Protein AF-A0A9E0ZIE5-F1 (afdb_monomer_lite)

Foldseek 3Di:
DFAQDKDWDDDPVATWMQGPVVRDIDGDDPVLSVLVVCVNVVNDDPVRRPSCVVQVVVVTSDGDPDPDDDDPCNVCVVVCVVPPPPDDDDDPDPDDPDDDD

Sequence (101 aa):
MGRTILKTIKTHRGNYVYDRNTHTVMPVDEESFGELRAYEQGKLDEEHCHALQNFRSMGILEENVVEEIRHPDTDFLEHYADCRVRQVVLQVTQQCNLRCA

pLDDT: mean 87.62, std 6.31, range [51.16, 95.56]

Secondary structure (DSSP, 8-state):
-PPP-EEEEEETTEEEEEETTTTEEEEE-HHHHHHHHHHHTTSS-GGG-HHHHHHHHTT-SPPP-------GGGGGHHHHHHH--------S----SS---

Radius of gyration: 23.6 Å; chains: 1; bounding box: 43×34×63 Å

Structure (mmCIF, N/CA/C/O backbone):
data_AF-A0A9E0ZIE5-F1
#
_entry.id   AF-A0A9E0ZIE5-F1
#
loop_
_atom_site.group_PDB
_atom_site.id
_atom_site.type_symbol
_atom_site.label_atom_id
_atom_site.label_alt_id
_atom_site.label_comp_id
_atom_site.label_asym_id
_atom_site.label_entity_id
_atom_site.label_seq_id
_atom_site.pdbx_PDB_ins_code
_atom_site.Cartn_x
_atom_site.Cartn_y
_atom_site.Cartn_z
_atom_site.occupancy
_atom_site.B_iso_or_equiv
_atom_site.auth_seq_id
_atom_site.auth_comp_id
_atom_site.auth_asym_id
_atom_site.auth_atom_id
_atom_site.pdbx_PDB_model_num
ATOM 1 N N . MET A 1 1 ? 3.434 16.213 -15.253 1.00 51.16 1 MET A N 1
ATOM 2 C CA . MET A 1 1 ? 3.881 14.857 -15.630 1.00 51.16 1 MET A CA 1
ATOM 3 C C . MET A 1 1 ? 3.716 13.992 -14.402 1.00 51.16 1 MET A C 1
ATOM 5 O O . MET A 1 1 ? 4.223 14.373 -13.348 1.00 51.16 1 MET A O 1
ATOM 9 N N . GLY A 1 2 ? 2.880 12.959 -14.486 1.00 62.66 2 GLY A N 1
ATOM 10 C CA . GLY A 1 2 ? 2.545 12.124 -13.338 1.00 62.66 2 GLY A CA 1
ATOM 11 C C . GLY A 1 2 ? 3.674 11.133 -13.091 1.00 62.66 2 GLY A C 1
ATOM 12 O O . GLY A 1 2 ? 4.061 10.397 -13.985 1.00 62.66 2 GLY A O 1
ATOM 13 N N . ARG A 1 3 ? 4.236 11.097 -11.881 1.00 75.56 3 ARG A N 1
ATOM 14 C CA . ARG A 1 3 ? 5.268 10.105 -11.546 1.00 75.56 3 ARG A CA 1
ATOM 15 C C . A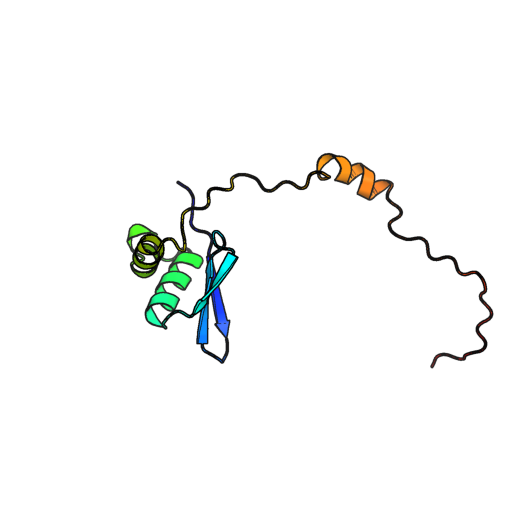RG A 1 3 ? 4.631 8.717 -11.435 1.00 75.56 3 ARG A C 1
ATOM 17 O O . ARG A 1 3 ? 3.582 8.580 -10.799 1.00 75.56 3 ARG A O 1
ATOM 24 N N . THR A 1 4 ? 5.276 7.682 -11.972 1.00 83.31 4 THR A N 1
ATOM 25 C CA . THR A 1 4 ? 4.861 6.298 -11.703 1.00 83.31 4 THR A CA 1
ATOM 26 C C . THR A 1 4 ? 5.092 5.964 -10.232 1.00 83.31 4 THR A C 1
ATOM 28 O O . THR A 1 4 ? 6.187 6.139 -9.692 1.00 83.31 4 THR A O 1
ATOM 31 N N . ILE A 1 5 ? 4.051 5.454 -9.572 1.00 86.50 5 ILE A N 1
ATOM 32 C CA . ILE A 1 5 ? 4.122 5.012 -8.178 1.00 86.50 5 ILE A CA 1
ATOM 33 C C . ILE A 1 5 ? 4.272 3.494 -8.167 1.00 86.50 5 ILE A C 1
ATOM 35 O O . ILE A 1 5 ? 3.325 2.767 -8.458 1.00 86.50 5 ILE A O 1
ATOM 39 N N . LEU A 1 6 ? 5.458 3.026 -7.786 1.00 90.75 6 LEU A N 1
ATOM 40 C CA . LEU A 1 6 ? 5.777 1.606 -7.675 1.00 90.75 6 LEU A CA 1
ATOM 41 C C . LEU A 1 6 ? 6.511 1.309 -6.369 1.00 90.75 6 LEU A C 1
ATOM 43 O O . LEU A 1 6 ? 7.165 2.186 -5.799 1.00 90.75 6 LEU A O 1
ATOM 47 N N . LYS A 1 7 ? 6.410 0.065 -5.895 1.00 93.25 7 LYS A N 1
ATOM 48 C CA . LYS A 1 7 ? 7.140 -0.416 -4.716 1.00 93.25 7 LYS A CA 1
ATOM 49 C C . LYS A 1 7 ? 7.908 -1.685 -5.055 1.00 93.25 7 LYS A C 1
ATOM 51 O O . LYS A 1 7 ? 7.302 -2.681 -5.445 1.00 93.25 7 LYS A O 1
ATOM 56 N N . THR A 1 8 ? 9.222 -1.680 -4.845 1.00 92.62 8 THR A N 1
ATOM 57 C CA . THR A 1 8 ? 10.029 -2.898 -4.969 1.00 92.62 8 THR A CA 1
ATOM 58 C C . THR A 1 8 ? 9.965 -3.721 -3.681 1.00 92.62 8 THR A C 1
ATOM 60 O O . THR A 1 8 ? 10.101 -3.202 -2.570 1.00 92.62 8 THR A O 1
ATOM 63 N N . ILE A 1 9 ? 9.721 -5.025 -3.815 1.00 94.62 9 ILE A N 1
ATOM 64 C CA . ILE A 1 9 ? 9.576 -5.964 -2.700 1.00 94.62 9 ILE A CA 1
ATOM 65 C C . ILE A 1 9 ? 10.496 -7.158 -2.949 1.00 94.62 9 ILE A C 1
ATOM 67 O O . ILE A 1 9 ? 10.358 -7.874 -3.938 1.00 94.62 9 ILE A O 1
ATOM 71 N N . LYS A 1 10 ? 11.424 -7.404 -2.021 1.00 93.94 10 LYS A N 1
ATOM 72 C CA . LYS A 1 10 ? 12.302 -8.580 -2.051 1.00 93.94 10 LYS A CA 1
ATOM 73 C C . LYS A 1 10 ? 11.869 -9.578 -0.990 1.00 93.94 10 LYS A C 1
ATOM 75 O O . LYS A 1 10 ? 11.725 -9.223 0.177 1.00 93.94 10 LYS A O 1
ATOM 80 N N . THR A 1 11 ? 11.703 -10.832 -1.389 1.00 92.38 11 THR A N 1
ATOM 81 C CA . THR A 1 11 ? 11.414 -11.944 -0.475 1.00 92.38 11 THR A C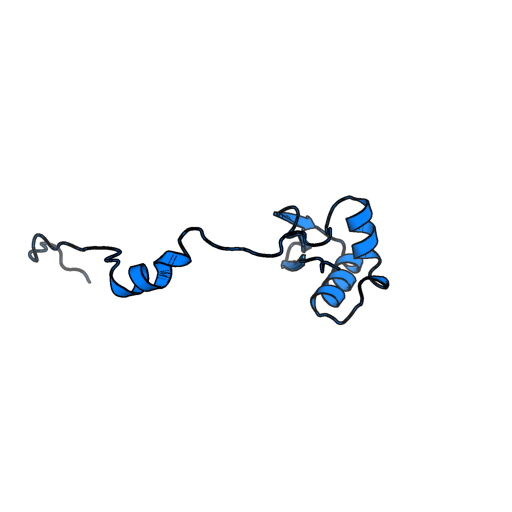A 1
ATOM 82 C C . THR A 1 11 ? 12.459 -13.043 -0.648 1.00 92.38 11 THR A C 1
ATOM 84 O O . THR A 1 11 ? 13.248 -13.018 -1.589 1.00 92.38 11 THR A O 1
ATOM 87 N N . HIS A 1 12 ? 12.444 -14.053 0.225 1.00 90.81 12 HIS A N 1
ATOM 88 C CA . HIS A 1 12 ? 13.302 -15.229 0.049 1.00 90.81 12 HIS A CA 1
ATOM 89 C C . HIS A 1 12 ? 13.007 -16.002 -1.253 1.00 90.81 12 HIS A C 1
ATOM 91 O O . HIS A 1 12 ? 13.878 -16.698 -1.759 1.00 90.81 12 HIS A O 1
ATOM 97 N N . ARG A 1 13 ? 11.791 -15.880 -1.810 1.00 87.81 13 ARG A N 1
ATOM 98 C CA . ARG A 1 13 ? 11.355 -16.619 -3.007 1.00 87.81 13 ARG A CA 1
ATOM 99 C C . ARG A 1 13 ? 11.606 -15.874 -4.319 1.00 87.81 13 ARG A C 1
ATOM 101 O O . ARG A 1 13 ? 11.389 -16.460 -5.373 1.00 87.81 13 ARG A O 1
ATOM 108 N N . GLY A 1 14 ? 12.036 -14.613 -4.266 1.00 92.25 14 GLY A N 1
ATOM 109 C CA . GLY A 1 14 ? 12.297 -13.818 -5.461 1.00 92.25 14 GLY A CA 1
ATOM 110 C C . GLY A 1 14 ? 12.053 -12.323 -5.283 1.00 92.25 14 GLY A C 1
ATOM 111 O O . GLY A 1 14 ? 11.811 -11.826 -4.174 1.00 92.25 14 GLY A O 1
ATOM 112 N N . ASN A 1 15 ? 12.119 -11.633 -6.417 1.00 95.56 15 ASN A N 1
ATOM 113 C CA . ASN A 1 15 ? 11.996 -10.191 -6.557 1.00 95.56 15 ASN A CA 1
ATOM 114 C C . ASN A 1 15 ? 10.633 -9.838 -7.161 1.00 95.56 15 ASN A C 1
ATOM 116 O O . ASN A 1 15 ? 10.198 -10.456 -8.133 1.00 95.56 15 ASN A O 1
ATOM 120 N N . TYR A 1 16 ? 9.967 -8.845 -6.580 1.00 94.31 16 TYR A N 1
ATOM 121 C CA . TYR A 1 16 ? 8.626 -8.432 -6.970 1.00 94.31 16 TYR A CA 1
ATOM 122 C C . TYR A 1 16 ? 8.521 -6.918 -7.057 1.00 94.31 16 TYR A C 1
ATOM 124 O O . TYR A 1 16 ? 9.217 -6.180 -6.353 1.00 94.31 16 TYR A O 1
ATOM 132 N N . VAL A 1 17 ? 7.594 -6.465 -7.887 1.00 93.94 17 VAL A N 1
ATOM 133 C CA . VAL A 1 17 ? 7.214 -5.062 -8.010 1.00 93.94 17 VAL A CA 1
ATOM 134 C C . VAL A 1 17 ? 5.713 -4.965 -7.814 1.00 93.94 17 VAL A C 1
ATOM 136 O O . VAL A 1 17 ? 4.948 -5.722 -8.406 1.00 93.94 17 VAL A O 1
ATOM 139 N N . TYR A 1 18 ? 5.302 -4.054 -6.942 1.00 93.19 18 TYR A N 1
ATOM 140 C CA . TYR A 1 18 ? 3.914 -3.649 -6.805 1.00 93.19 18 TYR A CA 1
ATOM 141 C C . TYR A 1 18 ? 3.673 -2.410 -7.660 1.00 93.19 18 TYR A C 1
ATOM 143 O O . TYR A 1 18 ? 4.316 -1.377 -7.449 1.00 93.19 18 TYR A O 1
ATOM 151 N N . ASP A 1 19 ? 2.740 -2.531 -8.596 1.00 89.75 19 ASP A N 1
ATOM 152 C 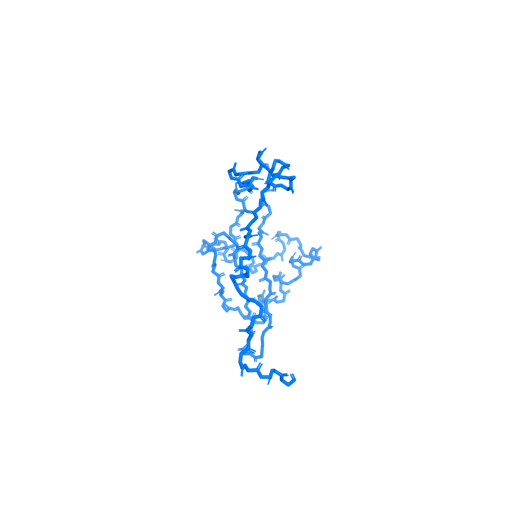CA . ASP A 1 19 ? 2.221 -1.424 -9.384 1.00 89.75 19 ASP A CA 1
ATOM 153 C C . ASP A 1 19 ? 0.975 -0.854 -8.703 1.00 89.75 19 ASP A C 1
ATOM 155 O O . ASP A 1 19 ? -0.014 -1.556 -8.472 1.00 89.75 19 ASP A O 1
ATOM 159 N N . ARG A 1 20 ? 1.011 0.443 -8.388 1.00 85.62 20 ARG A N 1
ATOM 160 C CA . ARG A 1 20 ? -0.124 1.123 -7.769 1.00 85.62 20 ARG A CA 1
ATOM 161 C C . ARG A 1 20 ? -1.281 1.312 -8.745 1.00 85.62 20 ARG A C 1
ATOM 163 O O . ARG A 1 20 ? -2.417 1.327 -8.286 1.00 85.62 20 ARG A O 1
ATOM 170 N N . ASN A 1 21 ? -1.020 1.485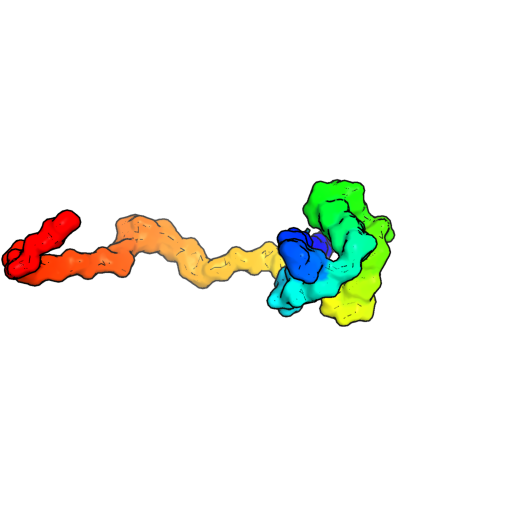 -10.041 1.00 83.94 21 ASN A N 1
ATOM 171 C CA . ASN A 1 21 ? -2.081 1.751 -11.012 1.00 83.94 21 ASN A CA 1
ATOM 172 C C . ASN A 1 21 ? -2.975 0.519 -11.211 1.00 83.94 21 ASN A C 1
ATOM 174 O O . ASN A 1 21 ? -4.197 0.602 -11.131 1.00 83.94 21 ASN A O 1
ATOM 178 N N . THR A 1 22 ? -2.355 -0.645 -11.397 1.00 84.12 22 THR A N 1
ATOM 179 C CA . THR A 1 22 ? -3.058 -1.920 -11.609 1.00 84.12 22 THR A CA 1
ATOM 180 C C . THR A 1 22 ? -3.329 -2.693 -10.315 1.00 84.12 22 THR A C 1
ATOM 182 O O . THR A 1 22 ? -3.892 -3.787 -10.364 1.00 84.12 22 THR A O 1
ATOM 185 N N . HIS A 1 23 ? -2.914 -2.166 -9.155 1.00 86.56 23 HIS A N 1
ATOM 186 C CA . HIS A 1 23 ? -2.991 -2.835 -7.848 1.00 86.56 23 HIS A CA 1
ATOM 187 C C . HIS A 1 23 ? -2.418 -4.264 -7.842 1.00 86.56 23 HIS A C 1
ATOM 189 O O . HIS A 1 23 ? -2.857 -5.125 -7.076 1.00 86.56 23 HIS A O 1
ATOM 195 N N . THR A 1 24 ? -1.426 -4.528 -8.691 1.00 87.56 24 THR A N 1
ATOM 196 C CA . THR A 1 24 ? -0.909 -5.876 -8.938 1.00 87.56 24 THR A CA 1
ATOM 197 C C . THR A 1 24 ? 0.520 -6.014 -8.426 1.00 87.56 24 THR A C 1
ATOM 199 O O . THR A 1 24 ? 1.324 -5.087 -8.511 1.00 87.56 24 THR A O 1
ATOM 202 N N . VAL A 1 25 ? 0.845 -7.192 -7.883 1.00 92.62 25 VAL A N 1
ATOM 203 C CA . VAL A 1 25 ? 2.218 -7.584 -7.543 1.00 92.62 25 VAL A CA 1
ATOM 204 C C . VAL A 1 25 ? 2.710 -8.563 -8.599 1.00 92.62 25 VAL A C 1
ATOM 206 O O . VAL A 1 25 ? 2.140 -9.643 -8.751 1.00 92.62 25 VAL A O 1
ATOM 209 N N . MET A 1 26 ? 3.778 -8.203 -9.302 1.00 91.44 26 MET A N 1
ATOM 210 C CA . MET A 1 26 ? 4.356 -9.010 -10.373 1.00 91.44 26 MET A CA 1
ATOM 211 C C . MET A 1 26 ? 5.786 -9.443 -10.036 1.00 91.44 26 MET A C 1
ATOM 213 O O . MET A 1 26 ? 6.545 -8.650 -9.468 1.00 91.44 26 MET A O 1
ATOM 217 N N . PRO A 1 27 ? 6.172 -10.693 -10.345 1.00 92.62 27 PRO A N 1
ATOM 218 C CA . PRO A 1 27 ? 7.563 -11.108 -10.264 1.00 92.62 27 PRO A CA 1
ATOM 219 C C . PRO A 1 27 ? 8.375 -10.411 -11.358 1.00 92.62 27 PRO A C 1
ATOM 221 O O . PRO A 1 27 ? 7.900 -10.245 -12.480 1.00 92.62 27 PRO A O 1
ATOM 224 N N . VAL A 1 28 ? 9.605 -10.037 -11.029 1.00 93.19 28 VAL A N 1
ATOM 225 C CA . VAL A 1 28 ? 10.558 -9.439 -11.970 1.00 93.19 28 VAL A CA 1
ATOM 226 C C . VAL A 1 28 ? 11.903 -10.145 -11.859 1.00 93.19 28 VAL A C 1
ATOM 228 O O . VAL A 1 28 ? 12.258 -10.689 -10.809 1.00 93.19 28 VAL A O 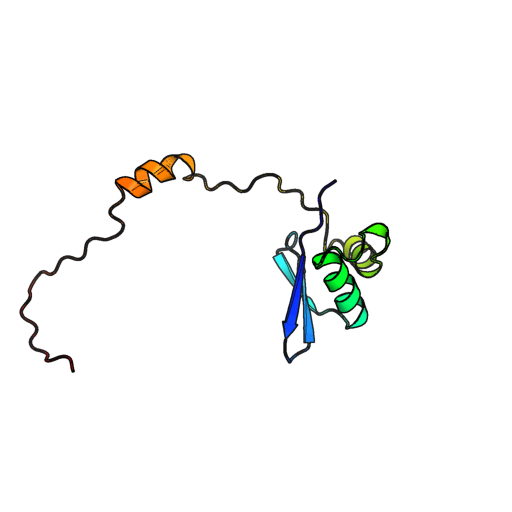1
ATOM 231 N N . ASP A 1 29 ? 12.650 -10.152 -12.953 1.00 92.62 29 ASP A N 1
ATOM 232 C CA . ASP A 1 29 ? 14.032 -10.609 -12.974 1.00 92.62 29 ASP A CA 1
ATOM 233 C C . ASP A 1 29 ? 14.942 -9.677 -12.148 1.00 92.62 29 ASP A C 1
ATOM 235 O O . ASP A 1 29 ? 14.553 -8.587 -11.719 1.00 92.62 29 ASP A O 1
ATOM 239 N N . GLU A 1 30 ? 16.156 -10.137 -11.845 1.00 91.38 30 GLU A N 1
ATOM 240 C CA . GLU A 1 30 ? 17.079 -9.410 -10.966 1.00 91.38 30 GLU A CA 1
ATOM 241 C C . GLU A 1 30 ? 17.603 -8.106 -11.583 1.00 91.38 30 GLU A C 1
ATOM 243 O O . GLU A 1 30 ? 17.805 -7.136 -10.849 1.00 91.38 30 GLU A O 1
ATOM 248 N N . GLU A 1 31 ? 17.755 -8.058 -12.907 1.00 90.75 31 GLU A N 1
ATOM 249 C CA . GLU A 1 31 ? 18.201 -6.872 -13.641 1.00 90.75 31 GLU A CA 1
ATOM 250 C C . GLU A 1 31 ? 17.118 -5.787 -13.603 1.00 90.75 31 GLU A C 1
ATOM 252 O O . GLU A 1 31 ? 17.351 -4.704 -13.055 1.00 90.75 31 GLU A O 1
ATOM 257 N N . SER A 1 32 ? 15.890 -6.122 -14.021 1.00 90.50 32 SER A N 1
ATOM 258 C CA . SER A 1 32 ? 14.737 -5.217 -13.936 1.00 90.50 32 SER A CA 1
ATOM 259 C C . SER A 1 32 ? 14.463 -4.755 -12.504 1.00 90.50 32 SER A C 1
ATOM 261 O O . SER A 1 32 ? 14.134 -3.592 -12.265 1.00 90.50 32 SER A O 1
ATOM 263 N N . PHE A 1 33 ? 14.619 -5.642 -11.513 1.00 93.38 33 PHE A N 1
ATOM 264 C CA . PHE A 1 33 ? 14.462 -5.274 -10.106 1.00 93.38 33 PHE A CA 1
ATOM 265 C C . PHE A 1 33 ? 15.501 -4.241 -9.656 1.00 93.38 33 PHE A C 1
ATOM 267 O O . PHE A 1 33 ? 15.173 -3.334 -8.888 1.00 93.38 33 PHE A O 1
ATOM 274 N N . GLY A 1 34 ? 16.749 -4.376 -10.111 1.00 91.38 34 GLY A N 1
ATOM 275 C CA . GLY A 1 34 ? 17.824 -3.432 -9.820 1.00 91.38 34 GLY A CA 1
ATOM 276 C C . GLY A 1 34 ? 17.510 -2.031 -10.339 1.00 91.38 34 GLY A C 1
ATOM 277 O O . GLY A 1 34 ? 17.584 -1.066 -9.570 1.00 91.38 34 GLY A O 1
ATOM 278 N N . GLU A 1 35 ? 17.090 -1.933 -11.602 1.00 92.31 35 GLU A N 1
ATOM 279 C CA . GLU A 1 35 ? 16.713 -0.663 -12.234 1.00 92.31 35 GLU A CA 1
ATOM 280 C C . GLU A 1 35 ? 15.508 -0.013 -11.548 1.00 92.31 35 GLU A C 1
ATOM 282 O O . GLU A 1 35 ? 15.569 1.149 -11.140 1.00 92.31 35 GLU A O 1
ATOM 287 N N . LEU A 1 36 ? 14.430 -0.775 -11.335 1.00 90.50 36 LEU A N 1
ATOM 288 C CA . LEU A 1 36 ? 13.208 -0.260 -10.710 1.00 90.50 36 LEU A CA 1
ATOM 289 C C . LEU A 1 36 ? 13.442 0.172 -9.259 1.00 90.50 36 LEU A C 1
ATOM 291 O O . LEU A 1 36 ? 12.850 1.145 -8.792 1.00 90.50 36 LEU A O 1
ATOM 295 N N . ARG A 1 37 ? 14.349 -0.498 -8.541 1.00 92.75 37 ARG A N 1
ATOM 296 C CA . ARG A 1 37 ? 14.745 -0.102 -7.185 1.00 92.75 37 ARG A CA 1
ATOM 297 C C . ARG A 1 37 ? 15.568 1.184 -7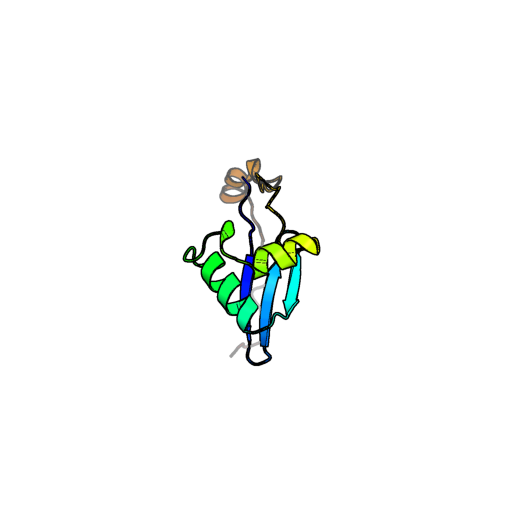.184 1.00 92.75 37 ARG A C 1
ATOM 299 O O . ARG A 1 37 ? 15.432 1.986 -6.259 1.00 92.75 37 ARG A O 1
ATOM 306 N N . ALA A 1 38 ? 16.423 1.387 -8.186 1.00 90.75 38 ALA A N 1
ATOM 307 C CA . ALA A 1 38 ? 17.164 2.634 -8.350 1.00 90.75 38 ALA A CA 1
ATOM 308 C C . ALA A 1 38 ? 16.219 3.802 -8.680 1.00 90.75 38 ALA A C 1
ATOM 310 O O . ALA A 1 38 ? 16.348 4.867 -8.071 1.00 90.75 38 ALA A O 1
ATOM 311 N N . TYR A 1 39 ? 15.222 3.576 -9.541 1.00 89.88 39 TYR A N 1
ATOM 312 C CA . TYR A 1 39 ? 14.155 4.539 -9.837 1.00 89.88 39 TYR A CA 1
ATOM 313 C C . TYR A 1 39 ? 13.308 4.871 -8.594 1.00 89.88 39 TYR A C 1
ATOM 315 O O . TYR A 1 39 ? 13.089 6.043 -8.278 1.00 89.88 39 TYR A O 1
ATOM 323 N N . GLU A 1 40 ? 12.892 3.861 -7.816 1.00 89.62 40 GLU A N 1
ATOM 324 C CA . GLU A 1 40 ? 12.136 4.063 -6.567 1.00 89.62 40 GLU A CA 1
ATOM 325 C C . GLU A 1 40 ? 12.913 4.948 -5.574 1.00 89.62 40 GLU A C 1
ATOM 327 O O . GLU A 1 40 ? 12.344 5.839 -4.942 1.00 89.62 40 GLU A O 1
ATOM 332 N N . GLN A 1 41 ? 14.230 4.744 -5.470 1.00 89.25 41 GLN A N 1
ATOM 333 C CA . GLN A 1 41 ? 15.122 5.520 -4.600 1.00 89.25 41 GLN A CA 1
ATOM 334 C C . GLN A 1 41 ? 15.487 6.907 -5.155 1.00 89.25 41 GLN A C 1
ATOM 336 O O . GLN A 1 41 ? 16.205 7.642 -4.478 1.00 89.25 41 GLN A O 1
ATOM 341 N N . GLY A 1 42 ? 15.032 7.264 -6.361 1.00 85.50 42 GLY A N 1
ATOM 342 C CA . GLY A 1 42 ? 15.369 8.529 -7.021 1.00 85.50 42 GLY A CA 1
ATOM 343 C C . GLY A 1 42 ? 16.827 8.621 -7.479 1.00 85.50 42 GLY A C 1
ATOM 344 O O . GLY A 1 42 ? 17.364 9.716 -7.585 1.00 85.50 42 GLY A O 1
ATOM 345 N N . LYS A 1 43 ? 17.491 7.479 -7.695 1.00 86.06 43 LYS A N 1
ATOM 346 C CA . LYS A 1 43 ? 18.876 7.397 -8.194 1.00 86.06 43 LYS A CA 1
ATOM 347 C C . LYS A 1 43 ? 18.959 7.232 -9.710 1.00 86.06 43 LYS A C 1
ATOM 349 O O . LYS A 1 43 ? 20.051 7.328 -10.260 1.00 86.06 43 LYS A O 1
ATOM 354 N N . LEU A 1 44 ? 17.836 6.918 -10.349 1.00 85.75 44 LEU A N 1
ATOM 355 C CA . LEU A 1 44 ? 17.721 6.697 -11.782 1.00 85.75 44 LEU A CA 1
ATOM 356 C C . LEU A 1 44 ? 16.518 7.482 -12.296 1.00 85.75 44 LEU A C 1
ATOM 358 O O . LEU A 1 44 ? 15.428 7.374 -11.728 1.00 85.75 44 LEU A O 1
ATOM 362 N N . ASP A 1 45 ? 16.732 8.255 -13.356 1.00 82.94 45 ASP A N 1
ATOM 363 C CA . ASP A 1 45 ? 15.668 8.999 -14.020 1.00 82.94 45 ASP A CA 1
ATOM 364 C C . ASP A 1 45 ? 14.820 8.082 -14.902 1.00 82.94 45 ASP A C 1
ATOM 366 O O . ASP A 1 45 ? 15.262 7.030 -15.366 1.00 82.94 45 ASP A O 1
ATOM 370 N N . GLU A 1 46 ? 13.593 8.517 -15.163 1.00 79.62 46 GLU A N 1
ATOM 371 C CA . GLU A 1 46 ? 12.608 7.772 -15.946 1.00 79.62 46 GLU A CA 1
ATOM 372 C C . GLU A 1 46 ? 13.087 7.438 -17.365 1.00 79.62 46 GLU A C 1
ATOM 374 O O . GLU A 1 46 ? 12.869 6.336 -17.864 1.00 79.62 46 GLU A O 1
ATOM 379 N N . GLU A 1 47 ? 13.800 8.376 -17.990 1.00 77.69 47 GLU A N 1
ATOM 380 C CA . GLU A 1 47 ? 14.347 8.240 -19.343 1.00 77.69 47 GLU A CA 1
ATOM 381 C C . GLU A 1 47 ? 15.435 7.163 -19.439 1.00 77.69 47 GLU A C 1
ATOM 383 O O . GLU A 1 47 ? 15.609 6.554 -20.493 1.00 77.69 47 GLU A O 1
ATOM 388 N N . HIS A 1 48 ? 16.131 6.898 -18.332 1.00 80.12 48 HIS A N 1
ATOM 389 C CA . HIS A 1 48 ? 17.243 5.950 -18.253 1.00 80.12 48 HIS A CA 1
ATOM 390 C C . HIS A 1 48 ? 16.828 4.588 -17.674 1.00 80.12 48 HIS A C 1
ATOM 392 O O . HIS A 1 48 ? 17.673 3.709 -17.517 1.00 80.12 48 HIS A O 1
ATOM 398 N N . CYS A 1 49 ? 15.547 4.399 -17.336 1.00 84.19 49 CYS A N 1
ATOM 399 C CA . CYS A 1 49 ? 15.029 3.136 -16.820 1.00 84.19 49 CYS A CA 1
ATOM 400 C C . CYS A 1 49 ? 14.374 2.323 -17.944 1.00 84.19 49 CYS A C 1
ATOM 402 O O . CYS A 1 49 ? 13.192 2.492 -18.259 1.00 84.19 49 CYS A O 1
ATOM 404 N N . HIS A 1 50 ? 15.144 1.410 -18.540 1.00 87.31 50 HIS A N 1
ATOM 405 C CA . HIS A 1 50 ? 14.667 0.544 -19.618 1.00 87.31 50 HIS A CA 1
ATOM 406 C C . HIS A 1 50 ? 13.574 -0.413 -19.139 1.00 87.31 50 HIS A C 1
ATOM 408 O O . HIS A 1 50 ? 12.574 -0.604 -19.835 1.00 87.31 50 HIS A O 1
ATOM 414 N N . ALA A 1 51 ? 13.708 -0.957 -17.926 1.00 86.62 51 ALA A N 1
ATOM 415 C CA . ALA A 1 51 ? 12.688 -1.801 -17.316 1.00 86.62 51 ALA A CA 1
ATOM 416 C C . ALA A 1 51 ? 11.329 -1.086 -17.239 1.00 86.62 51 ALA A C 1
ATOM 418 O O . ALA A 1 51 ? 10.302 -1.658 -17.604 1.00 86.62 51 ALA A O 1
ATOM 419 N N . LEU A 1 52 ? 11.311 0.187 -16.836 1.00 87.25 52 LEU A N 1
ATOM 420 C CA . LEU A 1 52 ? 10.079 0.969 -16.737 1.00 87.25 52 LEU A CA 1
ATOM 421 C C . LEU A 1 52 ? 9.419 1.187 -18.105 1.00 87.25 52 LEU A C 1
ATOM 423 O O . LEU A 1 52 ? 8.208 1.017 -18.230 1.00 87.25 52 LEU A O 1
ATOM 427 N N . GLN A 1 53 ? 10.201 1.517 -19.137 1.00 87.81 53 GLN A N 1
ATOM 428 C CA . GLN A 1 53 ? 9.691 1.682 -20.505 1.00 87.81 53 GLN A CA 1
ATOM 429 C C . GLN A 1 53 ? 9.106 0.375 -21.055 1.00 87.81 53 GLN A C 1
ATOM 431 O O . GLN A 1 53 ? 8.027 0.377 -21.652 1.00 87.81 53 GLN A O 1
ATOM 436 N N . ASN A 1 54 ? 9.777 -0.750 -20.796 1.00 88.75 54 ASN A N 1
ATOM 437 C CA . ASN A 1 54 ? 9.305 -2.070 -21.198 1.00 88.75 54 ASN A CA 1
ATOM 438 C C . ASN A 1 54 ? 7.964 -2.409 -20.538 1.00 88.75 54 ASN A C 1
ATOM 440 O O . ASN A 1 54 ? 7.027 -2.801 -21.231 1.00 88.75 54 ASN A O 1
ATOM 444 N N . PHE A 1 55 ? 7.830 -2.212 -19.225 1.00 87.38 55 PHE A N 1
ATOM 445 C CA . PHE A 1 55 ? 6.578 -2.504 -18.522 1.00 87.38 55 PHE A CA 1
ATOM 446 C C . PHE A 1 55 ? 5.434 -1.569 -18.926 1.00 87.38 55 PHE A C 1
ATOM 448 O O . PHE A 1 55 ? 4.309 -2.044 -19.093 1.00 87.38 55 PHE A O 1
ATOM 455 N N . ARG A 1 56 ? 5.722 -0.292 -19.205 1.00 87.56 56 ARG A N 1
ATOM 456 C CA . ARG A 1 56 ? 4.735 0.645 -19.768 1.00 87.56 56 ARG A CA 1
ATOM 457 C C . ARG A 1 56 ? 4.244 0.216 -21.140 1.00 87.56 56 ARG A C 1
ATOM 459 O O . ARG A 1 56 ? 3.052 0.253 -21.406 1.00 87.56 56 ARG A O 1
ATOM 466 N N . SER A 1 57 ? 5.128 -0.295 -21.998 1.00 85.94 57 SER A N 1
ATOM 467 C CA . SER A 1 57 ? 4.697 -0.842 -23.293 1.00 85.94 57 SER A CA 1
ATOM 468 C C . SER A 1 57 ? 3.714 -2.021 -23.159 1.00 85.94 57 SER A C 1
ATOM 470 O O . SER A 1 57 ? 2.953 -2.300 -24.083 1.00 85.94 57 SER A O 1
ATOM 472 N N . MET A 1 58 ? 3.696 -2.687 -21.997 1.00 85.38 58 MET A N 1
ATOM 473 C CA . MET A 1 58 ? 2.770 -3.771 -21.654 1.00 85.38 58 MET A CA 1
ATOM 474 C C . MET A 1 58 ? 1.511 -3.285 -20.908 1.00 85.38 58 MET A C 1
ATOM 476 O O . MET A 1 58 ? 0.673 -4.109 -20.544 1.00 85.38 58 MET A O 1
ATOM 480 N N . GLY A 1 59 ? 1.364 -1.975 -20.681 1.00 82.00 59 GLY A N 1
ATOM 481 C CA . GLY A 1 59 ? 0.247 -1.363 -19.952 1.00 82.00 59 GLY A CA 1
ATOM 482 C C . GLY A 1 59 ? 0.349 -1.462 -18.426 1.00 82.00 59 GLY A C 1
ATOM 483 O O . GLY A 1 59 ? -0.672 -1.407 -17.739 1.00 82.00 59 GLY A O 1
ATOM 484 N N . ILE A 1 60 ? 1.556 -1.659 -17.886 1.00 84.12 60 ILE A N 1
ATOM 485 C CA . ILE A 1 60 ? 1.831 -1.778 -16.446 1.00 84.12 60 ILE A CA 1
ATOM 486 C C . ILE A 1 60 ? 2.805 -0.663 -16.042 1.00 84.12 60 ILE A C 1
ATOM 488 O O . ILE A 1 60 ? 3.625 -0.240 -16.850 1.00 84.12 60 ILE A O 1
ATOM 492 N N . LEU A 1 61 ? 2.760 -0.190 -14.790 1.00 84.19 61 LEU A N 1
ATOM 493 C CA . LEU A 1 61 ? 3.627 0.905 -14.309 1.00 84.19 61 LEU A CA 1
ATOM 494 C C . LEU A 1 61 ? 3.388 2.242 -15.045 1.00 84.19 61 LEU A C 1
ATOM 496 O O . LEU A 1 61 ? 4.296 3.062 -15.221 1.00 84.19 61 LEU A O 1
ATOM 500 N N . GLU A 1 62 ? 2.139 2.469 -15.443 1.00 84.88 62 GLU A N 1
ATOM 501 C CA . GLU A 1 62 ? 1.670 3.719 -16.045 1.00 84.88 62 GLU A CA 1
ATOM 502 C C . GLU A 1 62 ? 1.805 4.919 -15.097 1.00 84.88 62 GLU A C 1
ATOM 504 O O . GLU A 1 62 ? 1.986 4.784 -13.879 1.00 84.88 62 GLU A O 1
ATOM 509 N N . GLU A 1 63 ? 1.714 6.120 -15.668 1.00 83.88 63 GLU A N 1
ATOM 510 C CA . GLU A 1 63 ? 1.697 7.351 -14.883 1.00 83.88 63 GLU A CA 1
ATOM 511 C C . GLU A 1 63 ? 0.494 7.387 -13.934 1.00 83.88 63 GLU A C 1
ATOM 513 O O . GLU A 1 63 ? -0.622 6.974 -14.262 1.00 83.88 63 GLU A O 1
ATOM 518 N N . ASN A 1 64 ? 0.710 7.916 -12.730 1.00 82.00 64 ASN A N 1
ATOM 519 C CA . ASN A 1 64 ? -0.381 8.069 -11.784 1.00 82.00 64 ASN A CA 1
ATOM 520 C C . ASN A 1 64 ? -1.346 9.184 -12.227 1.00 82.00 64 ASN A C 1
ATOM 522 O O . ASN A 1 64 ? -0.973 10.355 -12.241 1.00 82.00 64 ASN A O 1
ATOM 526 N N . VAL A 1 65 ? -2.603 8.811 -12.482 1.00 80.25 65 VAL A N 1
ATOM 527 C CA . VAL A 1 65 ? -3.702 9.723 -12.857 1.00 80.25 65 VAL A CA 1
ATOM 528 C C . VAL A 1 65 ? -4.417 10.321 -11.634 1.00 80.25 65 VAL A C 1
ATOM 530 O O . VAL A 1 65 ? -5.138 11.306 -11.745 1.00 80.25 65 VAL A O 1
ATOM 533 N N . VAL A 1 66 ? -4.246 9.739 -10.443 1.00 80.06 66 VAL A N 1
ATOM 534 C CA . VAL A 1 66 ? -4.958 10.196 -9.239 1.00 80.06 66 VAL A CA 1
ATOM 535 C C . VAL A 1 66 ? -4.225 11.375 -8.610 1.00 80.06 66 VAL A C 1
ATOM 537 O O . VAL A 1 66 ? -3.114 11.206 -8.095 1.00 80.06 66 VAL A O 1
ATOM 540 N N . GLU A 1 67 ? -4.888 12.529 -8.615 1.00 80.44 67 GLU A N 1
ATOM 541 C CA . GLU A 1 67 ? -4.403 13.792 -8.046 1.00 80.44 67 GLU A CA 1
ATOM 542 C C . GLU A 1 67 ? -4.730 13.929 -6.551 1.00 80.44 67 GLU A C 1
ATOM 544 O O . GLU A 1 67 ? -3.884 14.367 -5.774 1.00 80.44 67 GLU A O 1
ATOM 549 N N . GLU A 1 68 ? -5.920 13.492 -6.127 1.00 83.94 68 GLU A N 1
ATOM 550 C CA . GLU A 1 68 ? -6.377 13.593 -4.739 1.00 83.94 68 GLU A CA 1
ATOM 551 C C . GLU A 1 68 ? -7.047 12.294 -4.272 1.00 83.94 68 GLU A C 1
ATOM 553 O O . GLU A 1 68 ? -7.866 11.700 -4.975 1.00 83.94 68 GLU A O 1
ATOM 558 N N . ILE A 1 69 ? -6.703 11.854 -3.058 1.00 84.06 69 ILE A N 1
ATOM 559 C CA . ILE A 1 69 ? -7.400 10.780 -2.344 1.00 84.06 69 ILE A CA 1
ATOM 560 C C . ILE A 1 69 ? -8.001 11.402 -1.089 1.00 84.06 69 ILE A C 1
ATOM 562 O O . ILE A 1 69 ? -7.275 11.755 -0.160 1.00 84.06 69 ILE A O 1
ATOM 566 N N . ARG A 1 70 ? -9.329 11.514 -1.055 1.00 88.38 70 ARG A N 1
ATOM 567 C CA . ARG A 1 70 ? -10.075 12.104 0.058 1.00 88.38 70 ARG A CA 1
ATOM 568 C C . ARG A 1 70 ? -11.149 11.136 0.533 1.00 88.38 70 ARG A C 1
ATOM 570 O O . ARG A 1 70 ? -11.884 10.580 -0.281 1.00 88.38 70 ARG A O 1
ATOM 577 N N . HIS A 1 71 ? -11.242 10.920 1.843 1.00 87.38 71 HIS A N 1
ATOM 578 C CA . HIS A 1 71 ? -12.342 10.142 2.404 1.00 87.38 71 HIS A CA 1
ATOM 579 C C . HIS A 1 71 ? -13.600 11.028 2.432 1.00 87.38 71 HIS A C 1
ATOM 581 O O . HIS A 1 71 ? -13.487 12.199 2.796 1.00 87.38 71 HIS A O 1
ATOM 587 N N . PRO A 1 72 ? -14.799 10.520 2.096 1.00 88.81 72 PRO A N 1
ATOM 588 C CA . PRO A 1 72 ? -16.024 11.326 2.152 1.00 88.81 72 PRO A CA 1
ATOM 589 C C . PRO A 1 72 ? -16.242 11.972 3.526 1.00 88.81 72 PRO A C 1
ATOM 591 O O . PRO A 1 72 ? -16.633 13.128 3.626 1.00 88.81 72 PRO A O 1
ATOM 594 N N . ASP A 1 73 ? -15.887 11.247 4.586 1.00 90.25 73 ASP A N 1
ATOM 595 C CA . ASP A 1 73 ? -16.017 11.732 5.961 1.00 90.25 73 ASP A CA 1
ATOM 596 C C . ASP A 1 73 ? -14.881 12.660 6.427 1.00 90.25 73 ASP A C 1
ATOM 598 O O . ASP A 1 73 ? -14.850 13.039 7.598 1.00 90.25 73 ASP A O 1
ATOM 602 N N . THR A 1 74 ? -13.923 13.020 5.563 1.00 91.31 74 THR A N 1
ATOM 603 C CA . THR A 1 74 ? -12.810 13.910 5.939 1.00 91.31 74 THR A CA 1
ATOM 604 C C . THR A 1 74 ? -13.321 15.247 6.483 1.00 91.31 74 THR A C 1
ATOM 606 O O . THR A 1 74 ? -12.738 15.772 7.425 1.00 91.31 74 THR A O 1
ATOM 609 N N . ASP A 1 75 ? -14.441 15.753 5.963 1.00 92.75 75 ASP A N 1
ATOM 610 C CA . ASP A 1 75 ? -15.085 16.981 6.452 1.00 92.75 75 ASP A CA 1
ATOM 611 C C . ASP A 1 75 ? -15.611 16.872 7.891 1.00 92.75 75 ASP A C 1
ATOM 613 O O . ASP A 1 75 ? -15.718 17.870 8.597 1.00 92.75 75 ASP A O 1
ATOM 617 N N . PHE A 1 76 ? -15.908 15.658 8.357 1.00 92.25 76 PHE A N 1
ATOM 618 C CA . PHE A 1 76 ? -16.455 15.402 9.690 1.00 92.25 76 PHE A CA 1
ATOM 619 C C . PHE A 1 76 ? -15.400 14.901 10.680 1.00 92.25 76 PHE A C 1
ATOM 621 O O . PHE A 1 76 ? -15.749 14.524 11.797 1.00 92.25 76 PHE A O 1
ATOM 628 N N . LEU A 1 77 ? -14.116 14.885 10.299 1.00 92.00 77 LEU A N 1
ATOM 629 C CA . LEU A 1 77 ? -13.036 14.349 11.133 1.00 92.00 77 LEU A CA 1
ATOM 630 C C . LEU A 1 77 ? -12.952 15.025 12.499 1.00 92.00 77 LEU A C 1
ATOM 632 O O . LEU A 1 77 ? -12.850 14.322 13.498 1.00 92.00 77 LEU A O 1
ATOM 636 N N . GLU A 1 78 ? -13.017 16.356 12.540 1.00 92.12 78 GLU A N 1
ATOM 637 C CA . GLU A 1 78 ? -12.959 17.127 13.788 1.00 92.12 78 GLU A CA 1
ATOM 638 C C . GLU A 1 78 ? -14.138 16.766 14.698 1.00 92.12 78 GLU A C 1
ATOM 640 O O . GLU A 1 78 ? -13.958 16.335 15.834 1.00 92.12 78 GLU A O 1
ATOM 645 N N . HIS A 1 79 ? -15.351 16.773 14.140 1.00 92.44 79 HIS A N 1
ATOM 646 C CA . HIS A 1 79 ? -16.542 16.356 14.868 1.00 92.44 79 HIS A CA 1
ATOM 647 C C . HIS A 1 79 ? -16.444 14.910 15.379 1.00 92.44 79 HIS A C 1
ATOM 649 O O . HIS A 1 79 ? -16.830 14.615 16.510 1.00 92.44 79 HIS A O 1
ATOM 655 N N . TYR A 1 80 ? -15.916 13.985 14.576 1.00 92.44 80 TYR A N 1
ATOM 656 C CA . TYR A 1 80 ? -15.732 12.606 15.011 1.00 92.44 80 TYR A CA 1
ATOM 657 C C . TYR A 1 80 ? -14.643 12.451 16.068 1.00 92.44 80 TYR A C 1
ATOM 659 O O . TYR A 1 80 ? -14.810 11.626 16.962 1.00 92.44 80 TYR A O 1
ATOM 667 N N . ALA A 1 81 ? -13.558 13.218 15.993 1.00 89.81 81 ALA A N 1
ATOM 668 C CA . ALA A 1 81 ? -12.509 13.198 17.003 1.00 89.81 81 ALA A CA 1
ATOM 669 C C . ALA A 1 81 ? -13.050 13.650 18.366 1.00 89.81 81 ALA A C 1
ATOM 671 O O . ALA A 1 81 ? -12.760 13.016 19.380 1.00 89.81 81 ALA A O 1
ATOM 672 N N . ASP A 1 82 ? -13.898 14.678 18.366 1.00 92.44 82 ASP A N 1
ATOM 673 C CA . ASP A 1 82 ? -14.383 15.295 19.597 1.00 92.44 82 ASP A CA 1
ATOM 674 C C . ASP A 1 82 ? -15.614 14.597 20.182 1.00 92.44 82 ASP A C 1
ATOM 676 O O . ASP A 1 82 ? -15.786 14.535 21.399 1.00 92.44 82 ASP A O 1
ATOM 680 N N . CYS A 1 83 ? -16.502 14.080 19.329 1.00 89.94 83 CYS A N 1
ATOM 681 C CA . CYS A 1 83 ? -17.844 13.664 19.747 1.00 89.94 83 CYS A CA 1
ATOM 682 C C . CYS A 1 83 ? -18.147 12.179 19.512 1.00 89.94 83 CYS A C 1
ATOM 684 O O . CYS A 1 83 ? -19.142 11.668 20.037 1.00 89.94 83 CYS A O 1
ATOM 686 N N . ARG A 1 84 ? -17.346 11.447 18.724 1.00 88.06 84 ARG A N 1
ATOM 687 C CA . ARG A 1 84 ? -17.691 10.065 18.361 1.00 88.06 84 ARG A CA 1
ATOM 688 C C . ARG A 1 84 ? -17.290 9.090 19.460 1.00 88.06 84 ARG A C 1
ATOM 690 O O . ARG A 1 84 ? -16.163 8.599 19.513 1.00 88.06 84 ARG A O 1
ATOM 697 N N . VAL A 1 85 ? -18.266 8.684 20.268 1.00 86.00 85 VAL A N 1
ATOM 698 C CA . VAL A 1 85 ? -18.123 7.499 21.121 1.00 86.00 85 VAL A CA 1
ATOM 699 C C . VAL A 1 85 ? -18.111 6.259 20.227 1.00 86.00 85 VAL A C 1
ATOM 701 O O . VAL A 1 85 ? -19.150 5.741 19.825 1.00 86.00 85 VAL A O 1
ATOM 704 N N . ARG A 1 86 ? -16.909 5.791 19.875 1.00 87.69 86 ARG A N 1
ATOM 705 C CA . ARG A 1 86 ? -16.717 4.628 18.993 1.00 87.69 86 ARG A CA 1
ATOM 706 C C . ARG A 1 86 ? -17.299 3.345 19.583 1.00 87.69 86 ARG A C 1
ATOM 708 O O . ARG A 1 86 ? -17.764 2.486 18.840 1.00 87.69 86 ARG A O 1
ATOM 715 N N . GLN A 1 87 ? -17.219 3.199 20.900 1.00 89.94 87 GLN A N 1
ATOM 716 C CA . GLN A 1 87 ? -17.630 1.994 21.601 1.00 89.94 87 GLN A CA 1
ATOM 717 C C . GLN A 1 87 ? -18.031 2.334 23.032 1.00 89.94 87 GLN A C 1
ATOM 719 O O . GLN A 1 87 ? -17.345 3.092 23.714 1.00 89.94 87 GLN A O 1
ATOM 724 N N . VAL A 1 88 ? -19.117 1.717 23.492 1.00 91.50 88 VAL A N 1
ATOM 725 C CA . VAL A 1 88 ? -19.519 1.710 24.898 1.00 91.50 88 VAL A CA 1
ATOM 726 C C . VAL A 1 88 ? -19.422 0.276 25.391 1.00 91.50 88 VAL A C 1
ATOM 728 O O . VAL A 1 88 ? -20.025 -0.625 24.810 1.00 91.50 88 VAL A O 1
ATOM 731 N N . VAL A 1 89 ? -18.652 0.055 26.454 1.00 91.69 89 VAL A N 1
ATOM 732 C CA . VAL A 1 89 ? -18.598 -1.239 27.137 1.00 91.69 89 VAL A CA 1
ATOM 733 C C . VAL A 1 89 ? -19.477 -1.146 28.372 1.00 91.69 89 VAL A C 1
ATOM 735 O O . VAL A 1 89 ? -19.155 -0.430 29.317 1.00 91.69 89 VAL A O 1
ATOM 738 N N . LEU A 1 90 ? -20.597 -1.865 28.353 1.00 92.38 90 LEU A N 1
ATOM 739 C CA . LEU A 1 90 ? -21.502 -1.936 29.490 1.00 92.38 90 LEU A CA 1
ATOM 740 C C . LEU A 1 90 ? -21.177 -3.169 30.329 1.00 92.38 90 LEU A C 1
ATOM 742 O O . LEU A 1 90 ? -21.444 -4.302 29.929 1.00 92.38 90 LEU A O 1
ATOM 746 N N . GLN A 1 91 ? -20.636 -2.942 31.519 1.00 91.50 91 GLN A N 1
ATOM 747 C CA . GLN A 1 91 ? -20.452 -4.002 32.495 1.00 91.50 91 GLN A CA 1
ATOM 748 C C . GLN A 1 91 ? -21.737 -4.176 33.309 1.00 91.50 91 GLN A C 1
ATOM 750 O O . GLN A 1 91 ? -21.968 -3.473 34.288 1.00 91.50 91 GLN A O 1
ATOM 755 N N . VAL A 1 92 ? -22.578 -5.123 32.886 1.00 93.69 92 VAL A N 1
ATOM 756 C CA . VAL A 1 92 ? -23.885 -5.384 33.518 1.00 93.69 92 VAL A CA 1
ATOM 757 C C . VAL A 1 92 ? -23.728 -5.924 34.946 1.00 93.69 92 VAL A C 1
ATOM 759 O O . VAL A 1 92 ? -24.567 -5.676 35.805 1.00 93.69 92 VAL A O 1
ATOM 762 N N . THR A 1 93 ? -22.633 -6.637 35.220 1.00 91.69 93 THR A N 1
ATOM 763 C CA . THR A 1 93 ? -22.268 -7.098 36.562 1.00 91.69 93 THR A CA 1
ATOM 764 C C . THR A 1 93 ? -20.750 -7.164 36.731 1.00 91.69 93 THR A C 1
ATOM 766 O O . THR A 1 93 ? -20.017 -7.470 35.788 1.00 91.69 93 THR A O 1
ATOM 769 N N . GLN A 1 94 ? -20.268 -6.882 37.943 1.00 84.56 94 GLN A N 1
ATOM 770 C CA . GLN A 1 94 ? -18.871 -7.114 38.340 1.00 84.56 94 GLN A CA 1
ATOM 771 C C . GLN A 1 94 ? -18.659 -8.483 39.000 1.00 84.56 94 GLN A C 1
ATOM 773 O O . GLN A 1 94 ? -17.535 -8.850 39.335 1.00 84.56 94 GLN A O 1
ATOM 778 N N . GLN A 1 95 ? -19.730 -9.259 39.175 1.00 87.88 95 GLN A N 1
ATOM 779 C CA . GLN A 1 95 ? -19.691 -10.578 39.790 1.00 87.88 95 GLN A CA 1
ATOM 780 C C . GLN A 1 95 ? -19.256 -11.621 38.754 1.00 87.88 95 GLN A C 1
ATOM 782 O O . GLN A 1 95 ? -20.076 -12.248 38.086 1.00 87.88 95 GLN A O 1
ATOM 787 N N . CYS A 1 96 ? -17.942 -11.795 38.610 1.00 88.06 96 CYS A N 1
ATOM 788 C CA . CYS A 1 96 ? -17.382 -12.921 37.871 1.00 88.06 96 CYS A CA 1
ATOM 789 C C . CYS A 1 96 ? -17.187 -14.111 38.821 1.00 88.06 96 CYS A C 1
ATOM 791 O O . CYS A 1 96 ? -16.565 -13.982 39.874 1.00 88.06 96 CYS A O 1
ATOM 793 N N . ASN A 1 97 ? -17.714 -15.278 38.450 1.00 90.75 97 ASN A N 1
ATOM 794 C CA . ASN A 1 97 ? -17.526 -16.540 39.174 1.00 90.75 97 ASN A CA 1
ATOM 795 C C . ASN A 1 97 ? -16.230 -17.274 38.778 1.00 90.75 97 ASN A C 1
ATOM 797 O O . ASN A 1 97 ? -15.953 -18.356 39.294 1.00 90.75 97 ASN A O 1
ATOM 801 N N . LEU A 1 98 ? -15.437 -16.691 37.879 1.00 88.69 98 LEU A N 1
ATOM 802 C CA . LEU A 1 98 ? -14.128 -17.188 37.477 1.00 88.69 98 LEU A CA 1
ATOM 803 C C . LEU A 1 98 ? -13.030 -16.338 38.122 1.00 88.69 98 LEU A C 1
ATOM 805 O O . LEU A 1 98 ? -13.155 -15.119 38.241 1.00 88.69 98 LEU A O 1
ATOM 809 N N . ARG A 1 99 ? -11.928 -16.985 38.514 1.00 83.69 99 ARG A N 1
ATOM 810 C CA . ARG A 1 99 ? -10.685 -16.305 38.894 1.00 83.69 99 ARG A CA 1
ATOM 811 C C . ARG A 1 99 ? -9.734 -16.365 37.707 1.00 83.69 99 ARG A C 1
ATOM 813 O O . ARG A 1 99 ? -9.187 -17.427 37.424 1.00 83.69 99 ARG A O 1
ATOM 820 N N . CYS A 1 100 ? -9.584 -15.250 37.000 1.00 85.25 100 CYS A N 1
ATOM 821 C CA . CYS A 1 100 ? -8.554 -15.121 35.972 1.00 85.25 100 CYS A CA 1
ATOM 822 C C . CYS A 1 100 ? -7.169 -15.132 36.644 1.00 85.25 100 CYS A C 1
ATOM 824 O O . CYS A 1 100 ? -7.019 -14.547 37.720 1.00 85.25 100 CYS A O 1
ATOM 826 N N . ALA A 1 101 ? -6.215 -15.845 36.039 1.00 71.06 101 ALA A N 1
ATOM 827 C CA . ALA A 1 101 ? -4.832 -15.973 36.505 1.00 71.06 101 ALA A CA 1
ATOM 828 C C . ALA A 1 101 ? -3.970 -14.778 36.083 1.00 71.06 101 ALA A C 1
ATOM 830 O O . ALA A 1 101 ? -4.252 -14.214 34.999 1.00 71.06 101 ALA A O 1
#